Protein AF-A0A3B0UMM5-F1 (afdb_monomer_lite)

Organism: NCBI:txid652676

Sequence (161 aa):
EPNPIGRSVIKKKVKEFSDIYTNPANYNSIATQYPNLNICLAHFGGDSEWDKYLEHSWHPNEPEENKSWLSVILDLIQKHDNIYTDISSTLFQKDSYMDLLLVLLENKKIRERVLFGSDYYMMERIKSQEREMAIKIRSRLGSALFKQIAETNPKKYLGIS

Secondary structure (DSSP, 8-state):
---TT--------HHHHHHHHH-GGGHHHHHHH-TTS-EE--SS--HHHHHHHHHS---TTS-GGGS-HHHHHHHHHHH-TTEEEE-TTGGGS-HHHHHHHHHHTTSHHHHTTEE----HHHHHHHT--HHHHHHHHHHHHHHHHHHIIIIIHHHHHTT--

pLDDT: mean 85.32, std 14.89, range [40.56, 98.38]

Structure (mmCIF, N/CA/C/O backbone):
data_AF-A0A3B0UMM5-F1
#
_entry.id   AF-A0A3B0UMM5-F1
#
loop_
_atom_site.group_PDB
_atom_site.id
_atom_site.type_symbol
_atom_site.label_atom_id
_atom_site.label_alt_id
_atom_site.label_comp_id
_atom_site.label_asym_id
_atom_site.label_entity_id
_atom_site.label_seq_id
_atom_site.pdbx_PDB_ins_code
_atom_site.Cartn_x
_atom_site.Cartn_y
_atom_site.Cartn_z
_atom_site.occupancy
_atom_site.B_iso_or_equiv
_atom_site.auth_seq_id
_atom_site.auth_comp_id
_atom_site.auth_asym_id
_atom_site.auth_atom_id
_atom_site.pdbx_PDB_model_num
ATOM 1 N N . GLU A 1 1 ? 0.883 37.102 10.107 1.00 41.03 1 GLU A N 1
ATOM 2 C CA . GLU A 1 1 ? 0.243 36.178 11.067 1.00 41.03 1 GLU A CA 1
ATOM 3 C C . GLU A 1 1 ? 1.310 35.285 11.692 1.00 41.03 1 GLU A C 1
ATOM 5 O O . GLU A 1 1 ? 2.260 34.949 10.985 1.00 41.03 1 GLU A O 1
ATOM 10 N N . PRO A 1 2 ? 1.238 34.960 12.993 1.00 40.56 2 PRO A N 1
ATOM 11 C CA . PRO A 1 2 ? 2.200 34.062 13.623 1.00 40.56 2 PRO A CA 1
ATOM 12 C C . PRO A 1 2 ? 1.997 32.615 13.145 1.00 40.56 2 PRO A C 1
ATOM 14 O O . PRO A 1 2 ? 0.875 32.129 13.046 1.00 40.56 2 PRO A O 1
ATOM 17 N N . ASN A 1 3 ? 3.107 31.938 12.841 1.00 44.19 3 ASN A N 1
ATOM 18 C CA . ASN A 1 3 ? 3.155 30.537 12.422 1.00 44.19 3 ASN A CA 1
ATOM 19 C C . ASN A 1 3 ? 2.612 29.629 13.551 1.00 44.19 3 ASN A C 1
ATOM 21 O O . ASN A 1 3 ? 3.164 29.688 14.654 1.00 44.19 3 ASN A O 1
ATOM 25 N N . PRO A 1 4 ? 1.602 28.770 13.302 1.00 49.91 4 PRO A N 1
ATOM 26 C CA . PRO A 1 4 ? 0.959 27.941 14.330 1.00 49.91 4 PRO A CA 1
ATOM 27 C C . PRO A 1 4 ? 1.888 26.934 15.033 1.00 49.91 4 PRO A C 1
ATOM 29 O O . PRO A 1 4 ? 1.468 26.282 15.982 1.00 49.91 4 PRO A O 1
ATOM 32 N N . ILE A 1 5 ? 3.149 26.806 14.601 1.00 57.03 5 ILE A N 1
ATOM 33 C CA . ILE A 1 5 ? 4.098 25.796 15.102 1.00 57.03 5 ILE A CA 1
ATOM 34 C C . ILE A 1 5 ? 5.296 26.428 15.847 1.00 57.03 5 ILE A C 1
ATOM 36 O O . ILE A 1 5 ? 6.193 25.725 16.302 1.00 57.03 5 ILE A O 1
ATOM 40 N N . GLY A 1 6 ? 5.348 27.758 16.009 1.00 45.06 6 GLY A N 1
ATOM 41 C CA . GLY A 1 6 ? 6.344 28.407 16.881 1.00 45.06 6 GLY A CA 1
ATOM 42 C C . GLY A 1 6 ? 7.820 28.160 16.519 1.00 45.06 6 GLY A C 1
ATOM 43 O O . GLY A 1 6 ? 8.702 28.393 17.342 1.00 45.06 6 GLY A O 1
ATOM 44 N N . ARG A 1 7 ? 8.122 27.694 15.300 1.00 45.78 7 ARG A N 1
ATOM 45 C CA . ARG A 1 7 ? 9.495 27.506 14.810 1.00 45.78 7 ARG A CA 1
ATOM 46 C C . ARG A 1 7 ? 9.832 28.537 13.736 1.00 45.78 7 ARG A C 1
ATOM 48 O O . ARG A 1 7 ? 9.057 28.764 12.807 1.00 45.78 7 ARG A O 1
ATOM 55 N N . SER A 1 8 ? 11.011 29.143 13.887 1.00 46.16 8 SER A N 1
ATOM 56 C CA . SER A 1 8 ? 11.645 30.017 12.896 1.00 46.16 8 SER A CA 1
ATOM 57 C C . SER A 1 8 ? 11.667 29.322 11.534 1.00 46.16 8 SER A C 1
ATOM 59 O O . SER A 1 8 ? 12.184 28.208 11.409 1.00 46.16 8 SER A O 1
ATOM 61 N N . VAL A 1 9 ? 11.084 29.968 10.520 1.00 46.97 9 VAL A N 1
ATOM 62 C CA . VAL A 1 9 ? 11.113 29.504 9.128 1.00 46.97 9 VAL A CA 1
ATOM 63 C C . VAL A 1 9 ? 12.508 29.787 8.576 1.00 46.97 9 VAL A C 1
ATOM 65 O O . VAL A 1 9 ? 12.745 30.734 7.832 1.00 46.97 9 VAL A O 1
ATOM 68 N N . ILE A 1 10 ? 13.467 28.960 8.978 1.00 51.66 10 ILE A N 1
ATOM 69 C CA . ILE A 1 10 ? 14.709 28.799 8.233 1.00 51.66 10 ILE A CA 1
ATOM 70 C C . ILE A 1 10 ? 14.282 28.218 6.883 1.00 51.66 10 ILE A C 1
ATOM 72 O O . ILE A 1 10 ? 13.542 27.233 6.862 1.00 51.66 10 ILE A O 1
ATOM 76 N N . LYS A 1 11 ? 14.702 28.827 5.766 1.00 45.88 11 LYS A N 1
ATOM 77 C CA . LYS A 1 11 ? 14.523 28.280 4.410 1.00 45.88 11 LYS A CA 1
ATOM 78 C C . LYS A 1 11 ? 15.250 26.930 4.303 1.00 45.88 11 LYS A C 1
ATOM 80 O O . LYS A 1 11 ? 16.322 26.841 3.712 1.00 45.88 11 LYS A O 1
ATOM 85 N N . LYS A 1 12 ? 14.688 25.873 4.888 1.00 50.16 12 LYS A N 1
ATOM 86 C CA . LYS A 1 12 ? 15.003 24.500 4.507 1.00 50.16 12 LYS A CA 1
ATOM 87 C C . LYS A 1 12 ? 14.653 24.355 3.031 1.00 50.16 12 LYS A C 1
ATOM 89 O O . LYS A 1 12 ? 13.702 24.985 2.554 1.00 50.16 12 LYS A O 1
ATOM 94 N N . LYS A 1 13 ? 15.437 23.568 2.289 1.00 60.62 13 LYS A N 1
ATOM 95 C CA . LYS A 1 13 ? 15.105 23.238 0.897 1.00 60.62 13 LYS A CA 1
ATOM 96 C C . LYS A 1 13 ? 13.660 22.738 0.881 1.00 60.62 13 LYS A C 1
ATOM 98 O O . LYS A 1 13 ? 13.306 21.904 1.705 1.00 60.62 13 LYS A O 1
ATOM 103 N N . VAL A 1 14 ? 12.838 23.262 -0.028 1.00 66.81 14 VAL A N 1
ATOM 104 C CA . VAL A 1 14 ? 11.376 23.040 -0.094 1.00 66.81 14 VAL A CA 1
ATOM 105 C C . VAL A 1 14 ? 10.980 21.568 0.112 1.00 66.81 14 VAL A C 1
ATOM 107 O O . VAL A 1 14 ? 9.983 21.293 0.773 1.00 66.81 14 VAL A O 1
ATOM 110 N N . LYS A 1 15 ? 11.810 20.632 -0.367 1.00 63.66 15 LYS A N 1
ATOM 111 C CA . LYS A 1 15 ? 11.659 19.185 -0.177 1.00 63.66 15 LYS A CA 1
ATOM 112 C C . LYS A 1 15 ? 11.661 18.746 1.297 1.00 63.66 15 LYS A C 1
ATOM 114 O O . LYS A 1 15 ? 10.695 18.146 1.737 1.00 63.66 15 LYS A O 1
ATOM 119 N N . GLU A 1 16 ? 12.671 19.124 2.082 1.00 66.62 16 GLU A N 1
ATOM 120 C CA . GLU A 1 16 ? 12.763 18.755 3.508 1.00 66.62 16 GLU A CA 1
ATOM 121 C C . GLU A 1 16 ? 11.599 19.314 4.330 1.00 66.62 16 GLU A C 1
ATOM 123 O O . GLU A 1 16 ? 11.200 18.735 5.335 1.00 66.62 16 GLU A O 1
ATOM 128 N N . PHE A 1 17 ? 11.072 20.474 3.929 1.00 71.06 17 PHE A N 1
ATOM 129 C CA . PHE A 1 17 ? 9.894 21.044 4.568 1.00 71.06 17 PHE A CA 1
ATOM 130 C C . PHE A 1 17 ? 8.626 20.274 4.185 1.00 71.06 17 PHE A C 1
ATOM 132 O O . PHE A 1 17 ? 7.814 20.006 5.062 1.00 71.06 17 PHE A O 1
ATOM 139 N N . SER A 1 18 ? 8.476 19.885 2.914 1.00 75.06 18 SER A N 1
ATOM 140 C CA . SER A 1 18 ? 7.355 19.062 2.446 1.00 75.06 18 SER A CA 1
ATOM 141 C C . SER A 1 18 ? 7.315 17.708 3.152 1.00 75.06 18 SER A C 1
ATOM 143 O O . SER A 1 18 ? 6.268 17.336 3.678 1.00 75.06 18 SER A O 1
ATOM 145 N N . ASP A 1 19 ? 8.461 17.026 3.242 1.00 80.75 19 ASP A N 1
ATOM 146 C CA . ASP A 1 19 ? 8.571 15.686 3.828 1.00 80.75 19 ASP A CA 1
ATOM 147 C C . ASP A 1 19 ? 8.099 15.657 5.287 1.00 80.75 19 ASP A C 1
ATOM 149 O O . ASP A 1 19 ? 7.497 14.682 5.724 1.00 80.75 19 ASP A O 1
ATOM 153 N N . ILE A 1 20 ? 8.290 16.745 6.043 1.00 79.62 20 ILE A N 1
ATOM 154 C CA . ILE A 1 20 ? 7.804 16.846 7.427 1.00 79.62 20 ILE A CA 1
ATOM 155 C C . ILE A 1 20 ? 6.279 16.738 7.503 1.00 79.62 20 ILE A C 1
ATOM 157 O O . ILE A 1 20 ? 5.783 16.143 8.453 1.00 79.62 20 ILE A O 1
ATOM 161 N N . TYR A 1 21 ? 5.534 17.294 6.545 1.00 80.94 21 TYR A N 1
ATOM 162 C CA . TYR A 1 21 ? 4.066 17.256 6.559 1.00 80.94 21 TYR A CA 1
ATOM 163 C C . TYR A 1 21 ? 3.500 16.034 5.838 1.00 80.94 21 TYR A C 1
ATOM 165 O O . TYR A 1 21 ? 2.396 15.601 6.160 1.00 80.94 21 TYR A O 1
ATOM 173 N N . THR A 1 22 ? 4.245 15.467 4.888 1.00 86.88 22 THR A N 1
ATOM 174 C CA . THR A 1 22 ? 3.807 14.307 4.103 1.00 86.88 22 THR A CA 1
ATOM 175 C C . THR A 1 22 ? 4.302 12.969 4.650 1.00 86.88 22 THR A C 1
ATOM 177 O O . THR A 1 22 ? 3.867 11.936 4.153 1.00 86.88 22 THR A O 1
ATOM 180 N N . ASN A 1 23 ? 5.156 12.954 5.683 1.00 91.06 23 ASN A N 1
ATOM 181 C CA . ASN A 1 23 ? 5.637 11.711 6.285 1.00 91.06 23 ASN A CA 1
ATOM 182 C C . ASN A 1 23 ? 4.458 10.848 6.793 1.00 91.06 23 ASN A C 1
ATOM 184 O O . ASN A 1 23 ? 3.683 11.317 7.638 1.00 91.06 23 ASN A O 1
ATOM 188 N N . PRO A 1 24 ? 4.332 9.583 6.343 1.00 94.19 24 PRO A N 1
ATOM 189 C CA . PRO A 1 24 ? 3.226 8.709 6.730 1.00 94.19 24 PRO A CA 1
ATOM 190 C C . PRO A 1 24 ? 3.139 8.476 8.245 1.00 94.19 24 PRO A C 1
ATOM 192 O O . PRO A 1 24 ? 2.035 8.346 8.772 1.00 94.19 24 PRO A O 1
ATOM 195 N N . ALA A 1 25 ? 4.259 8.508 8.978 1.00 93.25 25 ALA A N 1
ATOM 196 C CA . ALA A 1 25 ? 4.279 8.308 10.430 1.00 93.25 25 ALA A CA 1
ATOM 197 C C . ALA A 1 25 ? 3.389 9.313 11.187 1.00 93.25 25 ALA A C 1
ATOM 199 O O . ALA A 1 25 ? 2.814 8.979 12.229 1.00 93.25 25 ALA A O 1
ATOM 200 N N . ASN A 1 26 ? 3.206 10.519 10.638 1.00 93.31 26 ASN A N 1
ATOM 201 C CA . ASN A 1 26 ? 2.355 11.553 11.227 1.00 93.31 26 ASN A CA 1
ATOM 202 C C . ASN A 1 26 ? 0.872 11.154 11.287 1.00 93.31 26 ASN A C 1
ATOM 204 O O . ASN A 1 26 ? 0.121 11.700 12.092 1.00 93.31 26 ASN A O 1
ATOM 208 N N . TYR A 1 27 ? 0.440 10.191 10.468 1.00 95.25 27 TYR A N 1
ATOM 209 C CA . TYR A 1 27 ? -0.953 9.748 10.416 1.00 95.25 27 TYR A CA 1
ATOM 210 C C . TYR A 1 27 ? -1.301 8.720 11.495 1.00 95.25 27 TYR A C 1
ATOM 212 O O . TYR A 1 27 ? -2.479 8.427 11.684 1.00 95.25 27 TYR A O 1
ATOM 220 N N . ASN A 1 28 ? -0.326 8.210 12.261 1.00 95.75 28 ASN A N 1
ATOM 221 C CA . ASN A 1 28 ? -0.594 7.255 13.338 1.00 95.75 28 ASN A CA 1
ATOM 222 C C . ASN A 1 28 ? -1.575 7.810 14.390 1.00 95.75 28 ASN A C 1
ATOM 224 O O . ASN A 1 28 ? -2.488 7.103 14.821 1.00 95.75 28 ASN A O 1
ATOM 228 N N . SER A 1 29 ? -1.394 9.063 14.819 1.00 96.12 29 SER A N 1
ATOM 229 C CA . SER A 1 29 ? -2.278 9.699 15.807 1.00 96.12 29 SER A CA 1
ATOM 230 C C . SER A 1 29 ? -3.676 9.937 15.237 1.00 96.12 29 SER A C 1
ATOM 232 O O . SER A 1 29 ? -4.663 9.654 15.911 1.00 96.12 29 SER A O 1
ATOM 234 N N . ILE A 1 30 ? -3.760 10.373 13.977 1.00 96.06 30 ILE A N 1
ATOM 235 C CA . ILE A 1 30 ? -5.021 10.625 13.270 1.00 96.06 30 ILE A CA 1
ATOM 236 C C . ILE A 1 30 ? -5.806 9.320 13.102 1.00 96.06 30 ILE A C 1
ATOM 238 O O . ILE A 1 30 ? -6.982 9.272 13.447 1.00 96.06 30 ILE A O 1
ATOM 242 N N . ALA A 1 31 ? -5.155 8.249 12.645 1.00 97.44 31 ALA A N 1
ATOM 243 C CA . ALA A 1 31 ? -5.782 6.939 12.479 1.00 97.44 31 ALA A CA 1
ATOM 244 C C . ALA A 1 31 ? -6.326 6.391 13.805 1.00 97.44 31 ALA A C 1
ATOM 246 O O . ALA A 1 31 ? -7.442 5.878 13.846 1.00 97.44 31 ALA A O 1
ATOM 247 N N . THR A 1 32 ? -5.573 6.583 14.895 1.00 97.75 32 THR A N 1
ATOM 248 C CA . THR A 1 32 ? -5.995 6.202 16.253 1.00 97.75 32 THR A CA 1
ATOM 249 C C . THR A 1 32 ? -7.202 7.017 16.721 1.00 97.75 32 THR A C 1
ATOM 251 O O . THR A 1 32 ? -8.119 6.476 17.332 1.00 97.75 32 THR A O 1
ATOM 254 N N . GLN A 1 33 ? -7.201 8.327 16.460 1.00 98.38 33 GLN A N 1
ATOM 255 C CA . GLN A 1 33 ? -8.250 9.240 16.913 1.00 98.38 33 GLN A CA 1
ATOM 256 C C . GLN A 1 33 ? -9.552 9.081 16.116 1.00 98.38 33 GLN A C 1
ATOM 258 O O . GLN A 1 33 ? -10.636 9.236 16.677 1.00 98.38 33 GLN A O 1
ATOM 263 N N . TYR A 1 34 ? -9.453 8.760 14.826 1.00 97.88 34 TYR A N 1
ATOM 264 C CA . TYR A 1 34 ? -10.588 8.652 13.911 1.00 97.88 34 TYR A CA 1
ATOM 265 C C . TYR A 1 34 ? -10.649 7.260 13.263 1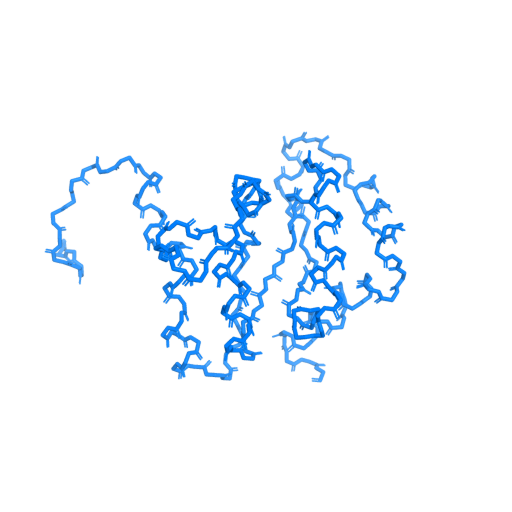.00 97.88 34 TYR A C 1
ATOM 267 O O . TYR A 1 34 ? -10.519 7.148 12.044 1.00 97.88 34 TYR A O 1
ATOM 275 N N . PRO A 1 35 ? -10.895 6.186 14.038 1.00 97.38 35 PRO A N 1
ATOM 276 C CA . PRO A 1 35 ? -10.831 4.809 13.534 1.00 97.38 35 PRO A CA 1
ATOM 277 C C . PRO A 1 35 ? -11.891 4.488 12.468 1.00 97.38 35 PRO A C 1
ATOM 279 O O . PRO A 1 35 ? -11.742 3.525 11.725 1.00 97.38 35 PRO A O 1
ATOM 282 N N . ASN A 1 36 ? -12.949 5.297 12.367 1.00 96.25 36 ASN A N 1
ATOM 283 C CA . ASN A 1 36 ? -14.010 5.138 11.366 1.00 96.25 36 ASN A CA 1
ATOM 284 C C . ASN A 1 36 ? -13.765 5.959 10.085 1.00 96.25 36 ASN A C 1
ATOM 286 O O . ASN A 1 36 ? -14.548 5.865 9.143 1.00 96.25 36 ASN A O 1
ATOM 290 N N . LEU A 1 37 ? -12.718 6.790 10.052 1.00 97.00 37 LEU A N 1
ATOM 291 C CA . LEU A 1 37 ? -12.326 7.541 8.863 1.00 97.00 37 LEU A CA 1
ATOM 292 C C . LEU A 1 37 ? -11.296 6.729 8.084 1.00 97.00 37 LEU A C 1
ATOM 294 O O . LEU A 1 37 ? -10.184 6.533 8.568 1.00 97.00 37 LEU A O 1
ATOM 298 N N . ASN A 1 38 ? -11.643 6.306 6.871 1.00 97.94 38 ASN A N 1
ATOM 299 C CA . ASN A 1 38 ? -10.683 5.685 5.965 1.00 97.94 38 ASN A CA 1
ATOM 300 C C . ASN A 1 38 ? -9.704 6.739 5.424 1.00 97.94 38 ASN A C 1
ATOM 302 O O . ASN A 1 38 ? -10.114 7.735 4.828 1.00 97.94 38 ASN A O 1
ATOM 306 N N . ILE A 1 39 ? -8.405 6.502 5.597 1.00 97.50 39 ILE A N 1
ATOM 307 C CA . ILE A 1 39 ? -7.325 7.400 5.175 1.00 97.50 39 ILE A CA 1
ATOM 308 C C . ILE A 1 39 ? -6.498 6.684 4.111 1.00 97.50 39 ILE A C 1
ATOM 310 O O . ILE A 1 39 ? -6.016 5.581 4.350 1.00 97.50 39 ILE A O 1
ATOM 314 N N . CYS A 1 40 ? -6.314 7.311 2.946 1.00 97.00 40 CYS A N 1
ATOM 315 C CA . CYS A 1 40 ? -5.420 6.802 1.908 1.00 97.00 40 CYS A CA 1
ATOM 316 C C . CYS A 1 40 ? -4.094 7.567 1.941 1.00 97.00 40 CYS A C 1
ATOM 318 O O . CYS A 1 40 ? -4.062 8.770 1.680 1.00 97.00 40 CYS A O 1
ATOM 320 N N . LEU A 1 41 ? -3.006 6.866 2.251 1.00 95.44 41 LEU A N 1
ATOM 321 C CA . LEU A 1 41 ? -1.638 7.370 2.175 1.00 95.44 41 LEU A CA 1
ATOM 322 C C . LEU A 1 41 ? -1.111 7.100 0.765 1.00 95.44 41 LEU A C 1
ATOM 324 O O . LEU A 1 41 ? -0.316 6.186 0.546 1.00 95.44 41 LEU A O 1
ATOM 328 N N . ALA A 1 42 ? -1.665 7.837 -0.199 1.00 90.75 42 ALA A N 1
ATOM 329 C CA . ALA A 1 42 ? -1.305 7.733 -1.603 1.00 90.75 42 ALA A CA 1
ATOM 330 C C . ALA A 1 42 ? 0.071 8.381 -1.836 1.00 90.75 42 ALA A C 1
ATOM 332 O O . ALA A 1 42 ? 0.267 9.555 -1.526 1.00 90.75 42 ALA A O 1
ATOM 333 N N . HIS A 1 43 ? 1.060 7.684 -2.370 1.00 89.94 43 HIS A N 1
ATOM 334 C CA . HIS A 1 43 ? 1.128 6.252 -2.686 1.00 89.94 43 HIS A CA 1
ATOM 335 C C . HIS A 1 43 ? 2.079 5.533 -1.718 1.00 89.94 43 HIS A C 1
ATOM 337 O O . HIS A 1 43 ? 2.516 6.134 -0.736 1.00 89.94 43 HIS A O 1
ATOM 343 N N . PHE A 1 44 ? 2.420 4.268 -1.988 1.00 88.06 44 PHE A N 1
ATOM 344 C CA . PHE A 1 44 ? 3.382 3.425 -1.248 1.00 88.06 44 PHE A CA 1
ATOM 345 C C . PHE A 1 44 ? 4.834 3.982 -1.164 1.00 88.06 44 PHE A C 1
ATOM 347 O O . PHE A 1 44 ? 5.808 3.235 -1.204 1.00 88.06 44 PHE A O 1
ATOM 354 N N . GLY A 1 45 ? 5.023 5.298 -1.087 1.00 85.88 45 GLY A N 1
ATOM 355 C CA . GLY A 1 45 ? 6.291 5.973 -1.335 1.00 85.88 45 GLY A CA 1
ATOM 356 C C . GLY A 1 45 ? 6.682 5.944 -2.816 1.00 85.88 45 GLY A C 1
ATOM 357 O O . GLY A 1 45 ? 6.086 5.232 -3.630 1.00 85.88 45 GLY A O 1
ATOM 358 N N . GLY A 1 46 ? 7.665 6.766 -3.179 1.00 87.69 46 GLY A N 1
ATOM 359 C CA . GLY A 1 46 ? 8.263 6.758 -4.518 1.00 87.69 46 GLY A CA 1
ATOM 360 C C . GLY A 1 46 ? 9.248 5.610 -4.715 1.00 87.69 46 GLY A C 1
ATOM 361 O O . GLY A 1 46 ? 9.563 4.880 -3.779 1.00 87.69 46 GLY A O 1
ATOM 362 N N . ASP A 1 47 ? 9.766 5.499 -5.930 1.00 89.81 47 ASP A N 1
ATOM 363 C CA . ASP A 1 47 ? 10.884 4.626 -6.312 1.00 89.81 47 ASP A CA 1
ATOM 364 C C . ASP A 1 47 ? 12.006 4.554 -5.265 1.00 89.81 47 ASP A C 1
ATOM 366 O O . ASP A 1 47 ? 12.385 3.462 -4.845 1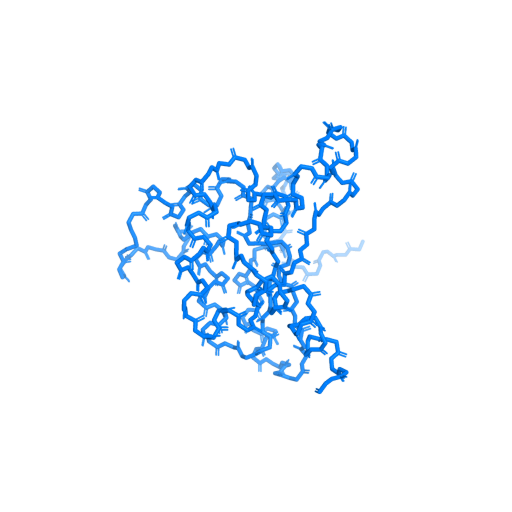.00 89.81 47 ASP A O 1
ATOM 370 N N . SER A 1 48 ? 12.462 5.697 -4.747 1.00 90.81 48 SER A N 1
ATOM 371 C CA . SER A 1 48 ? 13.516 5.738 -3.727 1.00 90.81 48 SER A CA 1
ATOM 372 C C . SER A 1 48 ? 13.144 5.013 -2.430 1.00 90.81 48 SER A C 1
ATOM 374 O O . SER A 1 48 ? 14.012 4.462 -1.761 1.00 90.81 48 SER A O 1
ATOM 376 N N . GLU A 1 49 ? 11.865 5.001 -2.055 1.00 92.06 49 GLU A N 1
ATOM 377 C CA . GLU A 1 49 ? 11.378 4.337 -0.839 1.00 92.06 49 GLU A CA 1
ATOM 378 C C . GLU A 1 49 ? 11.215 2.826 -1.039 1.00 92.06 49 GLU A C 1
ATOM 380 O O . GLU A 1 49 ? 11.426 2.048 -0.103 1.00 92.06 49 GLU A O 1
ATOM 385 N N . TRP A 1 50 ? 10.886 2.403 -2.261 1.00 92.88 50 TRP A N 1
ATOM 386 C CA . TRP A 1 50 ? 10.876 0.994 -2.652 1.00 92.88 50 TRP A CA 1
ATOM 387 C C . TRP A 1 50 ? 12.296 0.432 -2.727 1.00 92.88 50 TRP A C 1
ATOM 389 O O . TRP A 1 50 ? 12.557 -0.637 -2.179 1.00 92.88 50 TRP A O 1
ATOM 399 N N . ASP A 1 51 ? 13.225 1.177 -3.329 1.00 92.94 51 ASP A N 1
ATOM 400 C CA . ASP A 1 51 ? 14.649 0.834 -3.339 1.00 92.94 51 ASP A CA 1
ATOM 401 C C . ASP A 1 51 ? 15.193 0.735 -1.919 1.00 92.94 51 ASP A C 1
ATOM 403 O O . ASP A 1 51 ? 15.762 -0.288 -1.547 1.00 92.94 51 ASP A O 1
ATOM 407 N N . LYS A 1 52 ? 14.918 1.738 -1.078 1.00 91.56 52 LYS A N 1
ATOM 408 C CA . LYS A 1 52 ? 15.329 1.727 0.327 1.00 91.56 52 LYS A CA 1
ATOM 409 C C . LYS A 1 52 ? 14.823 0.482 1.061 1.00 91.56 52 LYS A C 1
ATOM 411 O O . LYS A 1 52 ? 15.588 -0.098 1.825 1.00 91.56 52 LYS A O 1
ATOM 416 N N . TYR A 1 53 ? 13.580 0.058 0.815 1.00 91.00 53 TYR A N 1
ATOM 417 C CA . TYR A 1 53 ? 13.025 -1.168 1.399 1.00 91.00 53 TYR A CA 1
ATOM 418 C C . TYR A 1 53 ? 13.732 -2.443 0.915 1.00 91.00 53 TYR A C 1
ATOM 420 O O . TYR A 1 53 ? 13.955 -3.353 1.705 1.00 91.00 53 TYR A O 1
ATOM 428 N N . LEU A 1 54 ? 14.062 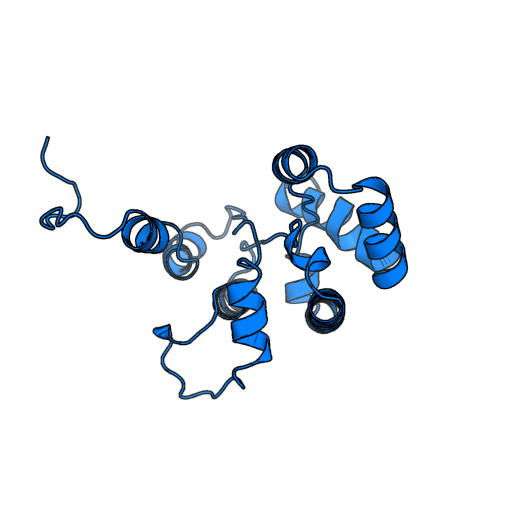-2.526 -0.376 1.00 90.31 54 LEU A N 1
ATOM 429 C CA . LEU A 1 54 ? 14.702 -3.705 -0.968 1.00 90.31 54 LEU A CA 1
ATOM 430 C C . LEU A 1 54 ? 16.193 -3.812 -0.624 1.00 90.31 54 LEU A C 1
ATOM 432 O O . LEU A 1 54 ? 16.711 -4.914 -0.466 1.00 90.31 54 LEU A O 1
ATOM 436 N N . GLU A 1 55 ? 16.886 -2.679 -0.530 1.00 87.69 55 GLU A N 1
ATOM 437 C CA . GLU A 1 55 ? 18.332 -2.615 -0.301 1.00 87.69 55 GLU A CA 1
ATOM 438 C C . GLU A 1 55 ? 18.701 -2.756 1.179 1.00 87.69 55 GLU A C 1
ATOM 440 O O . GLU A 1 55 ? 19.760 -3.296 1.505 1.00 87.69 55 GLU A O 1
ATOM 445 N N . HIS A 1 56 ? 17.833 -2.299 2.085 1.00 79.25 56 HIS A N 1
ATOM 446 C CA . HIS A 1 56 ? 18.090 -2.342 3.520 1.00 79.25 56 HIS A CA 1
ATOM 447 C C . HIS A 1 56 ? 17.302 -3.486 4.146 1.00 79.25 56 HIS A C 1
ATOM 449 O O . HIS A 1 56 ? 16.077 -3.443 4.252 1.00 79.25 56 HIS A O 1
ATOM 455 N N . SER A 1 57 ? 18.021 -4.512 4.604 1.00 64.44 57 SER A N 1
ATOM 456 C CA . SER A 1 57 ? 17.414 -5.571 5.410 1.00 64.44 57 SER A CA 1
ATOM 457 C C . SER A 1 57 ? 16.784 -4.953 6.657 1.00 64.44 57 SER A C 1
ATOM 459 O O . SER A 1 57 ? 17.455 -4.259 7.419 1.00 64.44 57 SER A O 1
ATOM 461 N N . TRP A 1 58 ? 15.489 -5.189 6.868 1.00 60.94 58 TRP A N 1
ATOM 462 C CA . TRP A 1 58 ? 14.828 -4.754 8.093 1.00 60.94 58 TRP A CA 1
ATOM 463 C C . TRP A 1 58 ? 15.479 -5.450 9.291 1.00 60.94 58 TRP A C 1
ATOM 465 O O . TRP A 1 58 ? 15.482 -6.681 9.376 1.00 60.94 58 TRP A O 1
ATOM 475 N N . HIS A 1 59 ? 16.008 -4.667 10.229 1.00 64.25 59 HIS A N 1
ATOM 476 C CA . HIS A 1 59 ? 16.433 -5.168 11.529 1.00 64.25 59 HIS A CA 1
ATOM 477 C C . HIS A 1 59 ? 15.514 -4.593 12.615 1.00 64.25 59 HIS A C 1
ATOM 479 O O . HIS A 1 59 ? 15.240 -3.393 12.594 1.00 64.25 59 HIS A O 1
ATOM 485 N N . PRO A 1 60 ? 15.079 -5.394 13.608 1.00 62.91 60 PRO A N 1
ATOM 486 C CA . PRO A 1 60 ? 14.181 -4.935 14.676 1.00 62.91 60 PRO A CA 1
ATOM 487 C C . PRO A 1 60 ? 14.694 -3.725 15.473 1.00 62.91 60 PRO A C 1
ATOM 489 O O . PRO A 1 60 ? 13.909 -3.047 16.127 1.00 62.91 60 PRO A O 1
ATOM 492 N N . ASN A 1 61 ? 16.008 -3.484 15.435 1.00 69.00 61 ASN A N 1
ATOM 493 C CA . ASN A 1 61 ? 16.693 -2.426 16.174 1.00 69.00 61 ASN A CA 1
ATOM 494 C C . ASN A 1 61 ? 17.115 -1.242 15.286 1.00 69.00 61 ASN A C 1
ATOM 496 O O . ASN A 1 61 ? 17.827 -0.363 15.768 1.00 69.00 61 ASN A O 1
ATOM 500 N N . GLU A 1 62 ? 16.737 -1.222 14.003 1.00 71.25 62 GLU A N 1
ATOM 501 C CA . GLU A 1 62 ? 16.992 -0.055 13.155 1.00 71.25 62 GLU A CA 1
ATOM 502 C C . GLU A 1 62 ? 16.188 1.151 13.662 1.00 71.25 62 GLU A C 1
ATOM 504 O O . GLU A 1 62 ? 14.999 1.007 13.973 1.00 71.25 62 GLU A O 1
ATOM 509 N N . PRO A 1 63 ? 16.803 2.344 13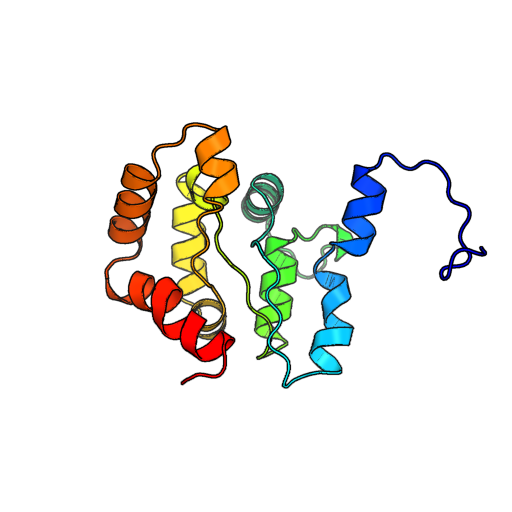.743 1.00 75.81 63 PRO A N 1
ATOM 510 C CA . PRO A 1 63 ? 16.089 3.573 14.045 1.00 75.81 63 PRO A CA 1
ATOM 511 C C . PRO A 1 63 ? 14.879 3.773 13.121 1.00 75.81 63 PRO A C 1
ATOM 513 O O . PRO A 1 63 ? 14.968 3.581 11.911 1.00 75.81 63 PRO A O 1
ATOM 516 N N . GLU A 1 64 ? 13.747 4.219 13.672 1.00 72.31 64 GLU A N 1
ATOM 517 C CA . GLU A 1 64 ? 12.508 4.452 12.906 1.00 72.31 64 GLU A CA 1
ATOM 518 C C . GLU A 1 64 ? 12.721 5.436 11.737 1.00 72.31 64 GLU A C 1
ATOM 520 O O . GLU A 1 64 ? 12.133 5.293 10.669 1.00 72.31 64 GLU A O 1
ATOM 525 N N . GLU A 1 65 ? 13.622 6.403 11.914 1.00 76.12 65 GLU A N 1
ATOM 526 C CA . GLU A 1 65 ? 14.075 7.362 10.894 1.00 76.12 65 GLU A CA 1
ATOM 527 C C . GLU A 1 65 ? 14.739 6.710 9.667 1.00 76.12 65 GLU A C 1
ATOM 529 O O . GLU A 1 65 ? 14.710 7.272 8.567 1.00 76.12 65 GLU A O 1
ATOM 534 N N . ASN A 1 66 ? 15.275 5.498 9.822 1.00 80.69 66 ASN A N 1
ATOM 535 C CA . ASN A 1 66 ? 15.864 4.725 8.737 1.00 80.69 66 ASN A CA 1
ATOM 536 C C . ASN A 1 66 ? 14.836 3.881 7.987 1.00 80.69 66 ASN A C 1
ATOM 538 O O . ASN A 1 66 ? 15.160 3.363 6.921 1.00 80.69 66 ASN A O 1
ATOM 542 N N . LYS A 1 67 ? 13.588 3.770 8.452 1.00 87.88 67 LYS A N 1
ATOM 543 C CA . LYS A 1 67 ? 12.562 3.059 7.683 1.00 87.88 67 LYS A CA 1
ATOM 544 C C . LYS A 1 67 ? 12.245 3.797 6.387 1.00 87.88 67 LYS A C 1
ATOM 546 O O . LYS A 1 67 ? 12.301 5.027 6.309 1.00 87.88 67 LYS A O 1
ATOM 551 N N . SER A 1 68 ? 11.942 3.042 5.338 1.00 92.19 68 SER A N 1
ATOM 552 C CA . SER A 1 68 ? 11.314 3.618 4.152 1.00 92.19 68 SER A CA 1
ATOM 553 C C . SER A 1 68 ? 9.853 3.953 4.430 1.00 92.19 68 SER A C 1
ATOM 555 O O . SER A 1 68 ? 9.221 3.340 5.293 1.00 92.19 68 SER A O 1
ATOM 557 N N . TRP A 1 69 ? 9.280 4.886 3.677 1.00 93.19 69 TRP A N 1
ATOM 558 C CA . TRP A 1 69 ? 7.850 5.185 3.751 1.00 93.19 69 TRP A CA 1
ATOM 559 C C . TRP A 1 69 ? 7.006 3.955 3.439 1.00 93.19 69 TRP A C 1
ATOM 561 O O . TRP A 1 69 ? 5.974 3.770 4.074 1.00 93.19 69 TRP A O 1
ATOM 571 N N . LEU A 1 70 ? 7.471 3.079 2.541 1.00 93.94 70 LEU A N 1
ATOM 572 C CA . LEU A 1 70 ? 6.837 1.786 2.293 1.00 93.94 70 LEU A CA 1
ATOM 573 C C . LEU A 1 70 ? 6.723 0.984 3.597 1.00 93.94 70 LEU A C 1
ATOM 575 O O . LEU A 1 70 ? 5.627 0.567 3.960 1.00 93.94 70 LEU A O 1
ATOM 579 N N . SER A 1 71 ? 7.826 0.833 4.337 1.00 93.62 71 SER A N 1
ATOM 580 C CA . SER A 1 71 ? 7.847 0.125 5.625 1.00 93.62 71 SER A CA 1
ATOM 581 C C . SER A 1 71 ? 6.913 0.772 6.654 1.00 93.62 71 SER A C 1
ATOM 583 O O . SER A 1 71 ? 6.086 0.093 7.259 1.00 93.62 71 SER A O 1
ATOM 585 N N . VAL A 1 72 ? 6.956 2.104 6.780 1.00 94.19 72 VAL A N 1
ATOM 586 C CA . VAL A 1 72 ? 6.083 2.849 7.703 1.00 94.19 72 VAL A CA 1
ATOM 587 C C . VAL A 1 72 ? 4.602 2.663 7.352 1.00 94.19 72 VAL A C 1
ATOM 589 O O . VAL A 1 72 ? 3.778 2.454 8.240 1.00 94.19 72 VAL A O 1
ATOM 592 N N . ILE A 1 73 ? 4.237 2.710 6.068 1.00 96.25 73 ILE A N 1
ATOM 593 C CA . ILE A 1 73 ? 2.855 2.499 5.616 1.00 96.25 73 ILE A CA 1
ATOM 594 C C . ILE A 1 73 ? 2.405 1.062 5.905 1.00 96.25 73 ILE A C 1
ATOM 596 O O . ILE A 1 73 ? 1.281 0.869 6.369 1.00 96.25 73 ILE A O 1
ATOM 600 N N . LEU A 1 74 ? 3.263 0.059 5.690 1.00 95.88 74 LEU A N 1
ATOM 601 C CA . LEU A 1 74 ? 2.951 -1.328 6.046 1.00 95.88 74 LEU A CA 1
ATOM 602 C C . LEU A 1 74 ? 2.701 -1.478 7.550 1.00 95.88 74 LEU A C 1
ATOM 604 O O . LEU A 1 74 ? 1.697 -2.080 7.929 1.00 95.88 74 LEU A O 1
ATOM 608 N N . ASP A 1 75 ? 3.544 -0.889 8.399 1.00 95.19 75 ASP A N 1
ATOM 609 C CA . ASP A 1 75 ? 3.361 -0.904 9.855 1.00 95.19 75 ASP A CA 1
ATOM 610 C C . ASP A 1 75 ? 2.039 -0.235 10.266 1.00 95.19 75 ASP A C 1
ATOM 612 O O . ASP A 1 75 ? 1.300 -0.758 11.107 1.00 95.19 75 ASP A O 1
ATOM 616 N N . LEU A 1 76 ? 1.690 0.891 9.636 1.00 97.19 76 LEU A N 1
ATOM 617 C CA . LEU A 1 76 ? 0.418 1.575 9.869 1.00 97.19 76 LEU A CA 1
ATOM 618 C C . LEU A 1 76 ? -0.783 0.731 9.441 1.00 97.19 76 LEU A C 1
ATOM 620 O O . LEU A 1 76 ? -1.750 0.661 10.194 1.00 97.19 76 LEU A O 1
ATOM 624 N N . ILE A 1 77 ? -0.717 0.058 8.290 1.00 98.00 77 ILE A N 1
ATOM 625 C CA . ILE A 1 77 ? -1.752 -0.886 7.843 1.00 98.00 77 ILE A CA 1
ATOM 626 C C . ILE A 1 77 ? -1.872 -2.053 8.824 1.00 98.00 77 ILE A C 1
ATOM 628 O O . ILE A 1 77 ? -2.977 -2.486 9.140 1.00 98.00 77 ILE A O 1
ATOM 632 N N . GLN A 1 78 ? -0.758 -2.580 9.339 1.00 96.88 78 GLN A N 1
ATOM 633 C CA . GLN A 1 78 ? -0.815 -3.660 10.324 1.00 96.88 78 GLN A CA 1
ATOM 634 C C . GLN A 1 78 ? -1.460 -3.199 11.631 1.00 96.88 78 GLN A C 1
ATOM 636 O O . GLN A 1 78 ? -2.249 -3.936 12.227 1.00 96.88 78 GLN A O 1
ATOM 641 N N . LYS A 1 79 ? -1.189 -1.964 12.047 1.00 97.75 79 LYS A N 1
ATOM 642 C CA . LYS A 1 79 ? -1.700 -1.393 13.292 1.00 97.75 79 LYS A CA 1
ATOM 643 C C . LYS A 1 79 ? -3.156 -0.930 13.213 1.00 97.75 79 LYS A C 1
ATOM 645 O O . LYS A 1 79 ? -3.879 -1.079 14.193 1.00 97.75 79 LYS A O 1
ATOM 650 N N . HIS A 1 80 ? -3.585 -0.397 12.072 1.00 98.06 80 HIS A N 1
ATOM 651 C CA . HIS A 1 80 ? -4.855 0.314 11.919 1.00 98.06 80 HIS A CA 1
ATOM 652 C C . HIS A 1 80 ? -5.688 -0.257 10.773 1.00 98.06 80 HIS A C 1
ATOM 654 O O . HIS A 1 80 ? -5.197 -0.454 9.665 1.00 98.06 80 HIS A O 1
ATOM 660 N N . ASP A 1 81 ? -6.980 -0.476 11.010 1.00 97.19 81 ASP A N 1
ATOM 661 C CA . ASP A 1 81 ? -7.868 -1.064 9.998 1.00 97.19 81 ASP A CA 1
ATOM 662 C C . ASP A 1 81 ? -8.393 -0.047 8.976 1.00 97.19 81 ASP A C 1
ATOM 664 O O . ASP A 1 81 ? -8.958 -0.455 7.961 1.00 97.19 81 ASP A O 1
ATOM 668 N N . ASN A 1 82 ? -8.196 1.247 9.220 1.00 97.94 82 ASN A N 1
ATOM 669 C CA . ASN A 1 82 ? -8.680 2.362 8.407 1.00 97.94 82 ASN A CA 1
ATOM 670 C C . ASN A 1 82 ? -7.589 3.029 7.553 1.00 97.94 82 ASN A C 1
ATOM 672 O O . ASN A 1 82 ? -7.856 4.045 6.911 1.00 97.94 82 ASN A O 1
ATOM 676 N N . ILE A 1 83 ? -6.374 2.475 7.517 1.00 98.38 83 ILE A N 1
ATOM 677 C CA . ILE A 1 83 ? -5.298 2.951 6.640 1.00 98.38 83 ILE A CA 1
ATOM 678 C C . ILE A 1 83 ? -5.300 2.165 5.331 1.00 98.38 83 ILE A C 1
ATOM 680 O O . ILE A 1 83 ? -5.301 0.936 5.326 1.00 98.38 83 ILE A O 1
ATOM 684 N N . TYR A 1 84 ? -5.267 2.903 4.229 1.00 98.25 84 TYR A N 1
ATOM 685 C CA . TYR A 1 84 ? -5.151 2.424 2.860 1.00 98.25 84 TYR A CA 1
ATOM 686 C C . TYR A 1 84 ? -3.956 3.093 2.181 1.00 98.25 84 TYR A C 1
ATOM 688 O O . TYR A 1 84 ? -3.449 4.117 2.638 1.00 98.25 84 TYR A O 1
ATOM 696 N N . THR A 1 85 ? -3.520 2.530 1.065 1.00 97.31 85 THR A N 1
ATOM 697 C CA . THR A 1 85 ? -2.524 3.133 0.172 1.00 97.31 85 THR A CA 1
ATOM 698 C C . THR A 1 85 ? -2.781 2.663 -1.255 1.00 97.31 85 THR A C 1
ATOM 700 O O . THR A 1 85 ? -3.588 1.755 -1.466 1.00 97.31 85 THR A O 1
ATOM 703 N N . ASP A 1 86 ? -2.103 3.249 -2.233 1.00 95.44 86 ASP A N 1
ATOM 704 C CA . ASP A 1 86 ? -2.155 2.806 -3.621 1.00 95.44 86 ASP A CA 1
ATOM 705 C C . ASP A 1 86 ? -0.756 2.538 -4.192 1.00 95.44 86 ASP A C 1
ATOM 707 O O . ASP A 1 86 ? 0.272 2.916 -3.623 1.00 95.44 86 ASP A O 1
ATOM 711 N N . ILE A 1 87 ? -0.740 1.798 -5.298 1.00 90.19 87 ILE A N 1
ATOM 712 C CA . ILE A 1 87 ? 0.482 1.328 -5.961 1.00 90.19 87 ILE A CA 1
ATOM 713 C C . ILE A 1 87 ? 1.091 2.325 -6.954 1.00 90.19 87 ILE A C 1
ATOM 715 O O . ILE A 1 87 ? 2.250 2.149 -7.333 1.00 90.19 87 ILE A O 1
ATOM 719 N N . SER A 1 88 ? 0.309 3.330 -7.354 1.00 86.75 88 SER A N 1
ATOM 720 C CA . SER A 1 88 ? 0.673 4.387 -8.296 1.00 86.75 88 SER A CA 1
ATOM 721 C C . SER A 1 88 ? 1.404 3.915 -9.568 1.00 86.75 88 SER A C 1
ATOM 723 O O . SER A 1 88 ? 1.406 2.736 -9.941 1.00 86.75 88 SER A O 1
ATOM 725 N N . SER A 1 89 ? 2.029 4.851 -10.279 1.00 79.25 89 SER A N 1
ATOM 726 C CA . SER A 1 89 ? 2.930 4.533 -11.390 1.00 79.25 89 SER A CA 1
ATOM 727 C C . SER A 1 89 ? 4.284 3.949 -10.955 1.00 79.25 89 SER A C 1
ATOM 729 O O . SER A 1 89 ? 5.018 3.425 -11.801 1.00 79.25 89 SER A O 1
ATOM 731 N N . THR A 1 90 ? 4.621 3.992 -9.657 1.00 81.00 90 THR A N 1
ATOM 732 C CA . THR A 1 90 ? 5.919 3.542 -9.122 1.00 81.00 90 THR A CA 1
ATOM 733 C C . THR A 1 90 ? 6.249 2.110 -9.537 1.00 81.00 90 THR A C 1
ATOM 735 O O . THR A 1 90 ? 7.381 1.845 -9.935 1.00 81.00 90 THR A O 1
ATOM 738 N N . LEU A 1 91 ? 5.266 1.201 -9.553 1.00 82.12 91 LEU A N 1
ATOM 739 C CA . LEU A 1 91 ? 5.467 -0.215 -9.905 1.00 82.12 91 LEU A CA 1
ATOM 740 C C . LEU A 1 91 ? 6.119 -0.476 -11.267 1.00 82.12 91 LEU A C 1
ATOM 742 O O . LEU A 1 91 ? 6.603 -1.578 -11.509 1.00 82.12 91 LEU A O 1
ATOM 746 N N . PHE A 1 92 ? 6.090 0.493 -12.178 1.00 79.25 92 PHE A N 1
ATOM 747 C CA . PHE A 1 92 ? 6.582 0.317 -13.543 1.00 79.25 92 PHE A CA 1
ATOM 748 C C . PHE A 1 92 ? 8.023 0.742 -13.737 1.00 79.25 92 PHE A C 1
ATOM 750 O O . PHE A 1 92 ? 8.570 0.551 -14.822 1.00 79.25 92 PHE A O 1
ATOM 757 N N . GLN A 1 93 ? 8.641 1.299 -12.701 1.00 82.19 93 GLN A N 1
ATOM 758 C CA . GLN A 1 93 ? 10.034 1.694 -12.777 1.00 82.19 93 GLN A CA 1
ATOM 759 C C . GLN A 1 93 ? 10.979 0.484 -12.758 1.00 82.19 93 GLN A C 1
ATOM 761 O O . GLN A 1 93 ? 12.005 0.517 -13.437 1.00 82.19 93 GLN A O 1
ATOM 766 N N . LYS A 1 94 ? 10.638 -0.590 -12.025 1.00 88.38 94 LYS A N 1
ATOM 767 C CA . LYS A 1 94 ? 11.443 -1.821 -11.922 1.00 88.38 94 LYS A CA 1
ATOM 768 C C . LYS A 1 94 ? 10.560 -3.061 -11.767 1.00 88.38 94 LYS A C 1
ATOM 770 O O . LYS A 1 94 ? 9.620 -3.055 -10.978 1.00 88.38 94 LYS A O 1
ATOM 775 N N . ASP A 1 95 ? 10.916 -4.158 -12.440 1.00 88.31 95 ASP A N 1
ATOM 776 C CA . ASP A 1 95 ? 10.207 -5.444 -12.299 1.00 88.31 95 ASP A CA 1
ATOM 777 C C . ASP A 1 95 ? 10.212 -5.966 -10.852 1.00 88.31 95 ASP A C 1
ATOM 779 O O . ASP A 1 95 ? 9.219 -6.540 -10.404 1.00 88.31 95 ASP A O 1
ATOM 783 N N . SER A 1 96 ? 11.279 -5.685 -10.095 1.00 91.94 96 SER A N 1
ATOM 784 C CA . SER A 1 96 ? 11.397 -6.056 -8.680 1.00 91.94 96 SER A CA 1
ATOM 785 C C . SER A 1 96 ? 10.331 -5.414 -7.791 1.00 91.94 96 SER A C 1
ATOM 787 O O . SER A 1 96 ? 9.976 -5.987 -6.763 1.00 91.94 96 SER A O 1
ATOM 789 N N . TYR A 1 97 ? 9.776 -4.258 -8.169 1.00 92.75 97 TYR A N 1
ATOM 790 C CA . TYR A 1 97 ? 8.673 -3.644 -7.427 1.00 92.75 97 TYR A CA 1
ATOM 791 C C . TYR A 1 97 ? 7.375 -4.426 -7.626 1.00 92.75 97 TYR A C 1
ATOM 793 O O . TYR A 1 97 ? 6.611 -4.615 -6.683 1.00 92.75 97 TYR A O 1
ATOM 801 N N . MET A 1 98 ? 7.141 -4.948 -8.833 1.00 91.56 98 MET A N 1
ATOM 802 C CA . MET A 1 98 ? 6.012 -5.845 -9.081 1.00 91.56 98 MET A CA 1
ATOM 803 C C . MET A 1 98 ? 6.154 -7.146 -8.285 1.00 91.56 98 MET A C 1
ATOM 805 O O . MET A 1 98 ? 5.180 -7.611 -7.696 1.00 91.56 98 MET A O 1
ATOM 809 N N . ASP A 1 99 ? 7.361 -7.716 -8.240 1.00 93.19 99 ASP A N 1
ATOM 810 C CA . ASP A 1 99 ? 7.635 -8.927 -7.459 1.00 93.19 99 ASP A CA 1
ATOM 811 C C . ASP A 1 99 ? 7.441 -8.692 -5.960 1.00 93.19 99 ASP A C 1
ATOM 813 O O . ASP A 1 99 ? 6.767 -9.479 -5.294 1.00 93.19 99 ASP A O 1
ATOM 817 N N . LEU A 1 100 ? 7.942 -7.570 -5.434 1.00 93.81 100 LEU A N 1
ATOM 818 C CA . LEU A 1 100 ? 7.715 -7.193 -4.044 1.00 93.81 100 LEU A CA 1
ATOM 819 C C . LEU A 1 100 ? 6.222 -7.006 -3.752 1.00 93.81 100 LEU A C 1
ATOM 821 O O . LEU A 1 100 ? 5.731 -7.521 -2.750 1.00 93.81 100 LEU A O 1
ATOM 825 N N . LEU A 1 101 ? 5.476 -6.321 -4.625 1.00 94.75 101 LEU A N 1
ATOM 826 C CA . LEU A 1 101 ? 4.035 -6.159 -4.445 1.00 94.75 101 LEU A CA 1
ATOM 827 C C . LEU A 1 101 ? 3.325 -7.512 -4.359 1.00 94.75 101 LEU A C 1
ATOM 829 O O . LEU A 1 101 ? 2.473 -7.687 -3.491 1.00 94.75 101 LEU A O 1
ATOM 833 N N . LEU A 1 102 ? 3.659 -8.463 -5.235 1.00 95.06 102 LEU A N 1
ATOM 834 C CA . LEU A 1 102 ? 3.058 -9.797 -5.212 1.00 95.06 102 LEU A CA 1
ATOM 835 C C . LEU A 1 102 ? 3.251 -10.472 -3.849 1.00 95.06 102 LEU A C 1
ATOM 837 O O . LEU A 1 102 ? 2.272 -10.966 -3.292 1.00 95.06 102 LEU A O 1
ATOM 841 N N . VAL A 1 103 ? 4.459 -10.397 -3.280 1.00 95.56 103 VAL A N 1
ATOM 842 C CA . VAL A 1 103 ? 4.764 -10.906 -1.931 1.00 95.56 103 VAL A CA 1
ATOM 843 C C . VAL A 1 103 ? 3.967 -10.158 -0.856 1.00 95.56 103 VAL A C 1
ATOM 845 O O . VAL A 1 103 ? 3.340 -10.774 0.005 1.00 95.56 103 VAL A O 1
ATOM 848 N N . LEU A 1 104 ? 3.919 -8.823 -0.910 1.00 95.62 104 LEU A N 1
ATOM 849 C CA . LEU A 1 104 ? 3.161 -8.016 0.056 1.00 95.62 104 LEU A CA 1
ATOM 850 C C . LEU A 1 104 ? 1.661 -8.352 0.044 1.00 95.62 104 LEU A C 1
ATOM 852 O O . LEU A 1 104 ? 1.022 -8.400 1.099 1.00 95.62 104 LEU A O 1
ATOM 856 N N . LEU A 1 105 ? 1.096 -8.622 -1.136 1.00 96.81 105 LEU A N 1
ATOM 857 C CA . LEU A 1 105 ? -0.308 -8.991 -1.309 1.00 96.81 105 LEU A CA 1
ATOM 858 C C . LEU A 1 105 ? -0.627 -10.422 -0.847 1.00 96.81 105 LEU A C 1
ATOM 860 O O . LEU A 1 105 ? -1.807 -10.770 -0.779 1.00 96.81 105 LEU A O 1
ATOM 864 N N . GLU A 1 106 ? 0.348 -11.255 -0.478 1.00 97.12 106 GLU A N 1
ATOM 865 C CA . GLU A 1 106 ? 0.067 -12.545 0.169 1.00 97.12 106 GLU A CA 1
ATOM 866 C C . GLU A 1 106 ? -0.523 -12.338 1.571 1.00 97.12 106 GLU A C 1
ATOM 868 O O . GLU A 1 106 ? -1.466 -13.032 1.978 1.00 97.12 106 GLU A O 1
ATOM 873 N N . ASN A 1 107 ? -0.064 -11.300 2.278 1.00 97.75 107 ASN A N 1
ATOM 874 C CA . ASN A 1 107 ? -0.628 -10.905 3.559 1.00 97.75 107 ASN A CA 1
ATOM 875 C C . ASN A 1 107 ? -2.047 -10.354 3.367 1.00 97.75 107 ASN A C 1
ATOM 877 O O . ASN A 1 107 ? -2.261 -9.314 2.744 1.00 97.75 107 ASN A O 1
ATOM 881 N N . LYS A 1 108 ? -3.037 -11.038 3.952 1.00 97.94 108 LYS A N 1
ATOM 882 C CA . LYS A 1 108 ? -4.454 -10.679 3.811 1.00 97.94 108 LYS A CA 1
ATOM 883 C C . LYS A 1 108 ? -4.750 -9.236 4.230 1.00 97.94 108 LYS A C 1
ATOM 885 O O . LYS A 1 108 ? -5.505 -8.564 3.533 1.00 97.94 108 LYS A O 1
ATOM 890 N N . LYS A 1 109 ? -4.172 -8.764 5.340 1.00 97.94 109 LYS A N 1
ATOM 891 C CA . LYS A 1 109 ? -4.449 -7.420 5.858 1.00 97.94 109 LYS A CA 1
ATOM 892 C C . LYS A 1 109 ? -3.924 -6.351 4.906 1.00 97.94 109 LYS A C 1
ATOM 894 O O . LYS A 1 109 ? -4.674 -5.452 4.546 1.00 97.94 109 LYS A O 1
ATOM 899 N N . ILE A 1 110 ? -2.689 -6.511 4.426 1.00 98.12 110 ILE A N 1
ATOM 900 C CA . ILE A 1 110 ? -2.109 -5.616 3.415 1.00 98.12 110 ILE A CA 1
ATOM 901 C C . ILE A 1 110 ? -2.952 -5.663 2.141 1.00 98.12 110 ILE A C 1
ATOM 903 O O . ILE A 1 110 ? -3.432 -4.632 1.679 1.00 98.12 110 ILE A O 1
ATOM 907 N N . ARG A 1 111 ? -3.234 -6.860 1.618 1.00 98.12 111 ARG A N 1
ATOM 908 C CA . ARG A 1 111 ? -4.014 -7.044 0.388 1.00 98.12 111 ARG A CA 1
ATOM 909 C C . ARG A 1 111 ? -5.371 -6.349 0.403 1.00 98.12 111 ARG A C 1
ATOM 911 O O . ARG A 1 111 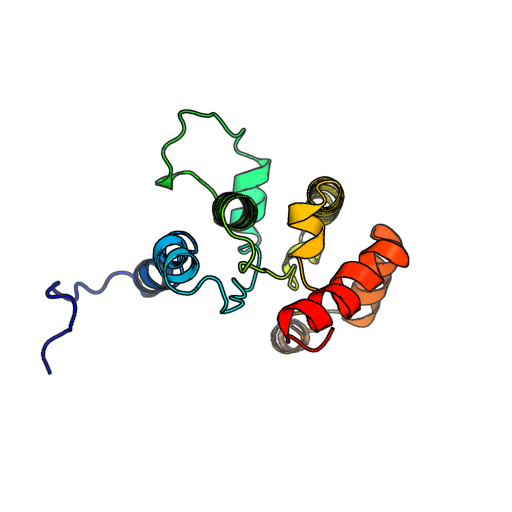? -5.807 -5.870 -0.636 1.00 98.12 111 ARG A O 1
ATOM 918 N N . GLU A 1 112 ? -6.053 -6.294 1.541 1.00 98.12 112 GLU A N 1
ATOM 919 C CA . GLU A 1 112 ? -7.356 -5.631 1.671 1.00 98.12 112 GLU A CA 1
ATOM 920 C C . GLU A 1 112 ? -7.273 -4.103 1.837 1.00 98.12 112 GLU A C 1
ATOM 922 O O . GLU A 1 112 ? -8.314 -3.449 1.911 1.00 98.12 112 GLU A O 1
ATOM 927 N N . ARG A 1 113 ? -6.064 -3.534 1.926 1.00 98.19 113 ARG A N 1
ATOM 928 C CA . ARG A 1 113 ? -5.803 -2.096 2.123 1.00 98.19 113 ARG A CA 1
ATOM 929 C C . ARG A 1 113 ? -5.027 -1.434 0.984 1.00 98.19 113 ARG A C 1
ATOM 931 O O . ARG A 1 113 ? -4.865 -0.217 0.986 1.00 98.19 113 ARG A O 1
ATOM 938 N N . VAL A 1 114 ? -4.607 -2.207 -0.014 1.00 97.62 114 VAL A N 1
ATOM 939 C CA . VAL A 1 114 ? -3.951 -1.693 -1.223 1.00 97.62 114 VAL A CA 1
ATOM 940 C C . VAL A 1 114 ? -4.977 -1.401 -2.316 1.00 97.62 114 VAL A C 1
ATOM 942 O O . VAL A 1 114 ? -5.806 -2.248 -2.650 1.00 97.62 114 VAL A O 1
ATOM 945 N N . LEU A 1 115 ? -4.914 -0.208 -2.891 1.00 96.81 115 LEU A N 1
ATOM 946 C CA . LEU A 1 115 ? -5.761 0.264 -3.979 1.00 96.81 115 LEU A CA 1
ATOM 947 C C . LEU A 1 115 ? -4.974 0.317 -5.294 1.00 96.81 115 LEU A C 1
ATOM 949 O O . LEU A 1 115 ? -3.750 0.453 -5.317 1.00 96.81 115 LEU A O 1
ATOM 953 N N . PHE A 1 116 ? -5.692 0.228 -6.410 1.00 93.12 116 PHE A N 1
ATOM 954 C CA . PHE A 1 116 ? -5.141 0.583 -7.712 1.00 93.12 116 PHE A CA 1
ATOM 955 C C . PHE A 1 116 ? -5.152 2.110 -7.887 1.00 93.12 116 PHE A C 1
ATOM 957 O O . PHE A 1 116 ? -6.211 2.728 -7.799 1.00 93.12 116 PHE A O 1
ATOM 964 N N . GLY A 1 117 ? -3.994 2.692 -8.196 1.00 88.75 117 GLY A N 1
ATOM 965 C CA . GLY A 1 117 ? -3.840 4.077 -8.643 1.00 88.75 117 GLY A CA 1
ATOM 966 C C . GLY A 1 117 ? -2.862 4.106 -9.815 1.00 88.75 117 GLY A C 1
ATOM 967 O O . GLY A 1 117 ? -1.854 3.413 -9.765 1.00 88.75 117 GLY A O 1
ATOM 968 N N . SER A 1 118 ? -3.172 4.831 -10.893 1.00 79.94 118 SER A N 1
ATOM 969 C CA . SER A 1 118 ? -2.319 4.860 -12.098 1.00 79.94 118 SER A CA 1
ATOM 970 C C . SER A 1 118 ? -1.420 6.091 -12.203 1.00 79.94 118 SER A C 1
ATOM 972 O O . SER A 1 118 ? -0.547 6.131 -13.060 1.00 79.94 118 SER A O 1
ATOM 974 N N . ASP A 1 119 ? -1.645 7.116 -11.376 1.00 83.12 119 ASP A N 1
ATOM 975 C CA . ASP A 1 119 ? -1.108 8.467 -11.587 1.00 83.12 119 ASP A CA 1
ATOM 976 C C . ASP A 1 119 ? -1.349 9.000 -13.008 1.00 83.12 119 ASP A C 1
ATOM 978 O O . ASP A 1 119 ? -0.486 9.672 -13.574 1.00 83.12 119 ASP A O 1
ATOM 982 N N . TYR A 1 120 ? -2.523 8.725 -13.592 1.00 77.88 120 TYR A N 1
ATOM 983 C CA . TYR A 1 120 ? -2.834 9.009 -15.002 1.00 77.88 120 TYR A CA 1
ATOM 984 C C . TYR A 1 120 ? -2.336 10.380 -15.495 1.00 77.88 120 TYR A C 1
ATOM 986 O O . TYR A 1 120 ? -1.676 10.488 -16.526 1.00 77.88 120 TYR A O 1
ATOM 994 N N . TYR A 1 121 ? -2.595 11.445 -14.731 1.00 73.69 121 TYR A N 1
ATOM 995 C CA . TYR A 1 121 ? -2.173 12.796 -15.107 1.00 73.69 121 TYR A CA 1
ATOM 996 C C . TYR A 1 121 ? -0.641 12.974 -15.135 1.00 73.69 121 TYR A C 1
ATOM 998 O O . TYR A 1 121 ? -0.120 13.724 -15.959 1.00 73.69 121 TYR A O 1
ATOM 1006 N N . MET A 1 122 ? 0.113 12.292 -14.266 1.00 75.62 122 MET A N 1
ATOM 1007 C CA . MET A 1 122 ? 1.581 12.279 -14.345 1.00 75.62 122 MET A CA 1
ATOM 1008 C C . MET A 1 122 ? 2.069 11.421 -15.511 1.00 75.62 122 MET A C 1
ATOM 1010 O O . MET A 1 122 ? 3.014 11.806 -16.199 1.00 75.62 122 MET A O 1
ATOM 1014 N N . MET A 1 123 ? 1.400 10.302 -15.773 1.00 69.88 123 MET A N 1
ATOM 1015 C CA . MET A 1 123 ? 1.719 9.398 -16.875 1.00 69.88 123 MET A CA 1
ATOM 1016 C C . MET A 1 123 ? 1.527 10.045 -18.250 1.00 69.88 123 MET A C 1
ATOM 1018 O O . MET A 1 123 ? 2.417 9.943 -19.099 1.00 69.88 123 MET A O 1
ATOM 1022 N N . GLU A 1 124 ? 0.457 10.821 -18.449 1.00 69.56 124 GLU A N 1
ATOM 1023 C CA . GLU A 1 124 ? 0.275 11.606 -19.678 1.00 69.56 124 GLU A CA 1
ATOM 1024 C C . GLU A 1 124 ? 1.437 12.578 -19.925 1.00 69.56 124 GLU A C 1
ATOM 1026 O O . GLU A 1 124 ? 1.919 12.710 -21.053 1.00 69.56 124 GLU A O 1
ATOM 1031 N N . ARG A 1 125 ? 1.945 13.228 -18.869 1.00 63.41 125 ARG A N 1
ATOM 1032 C CA . ARG A 1 125 ? 3.074 14.169 -18.978 1.00 63.41 125 ARG A CA 1
ATOM 1033 C C . ARG A 1 125 ? 4.379 13.481 -19.364 1.00 63.41 125 ARG A C 1
ATOM 1035 O O . ARG A 1 125 ? 5.210 14.095 -20.030 1.00 63.41 125 ARG A O 1
ATOM 1042 N N . ILE A 1 126 ? 4.552 12.225 -18.962 1.00 63.75 126 ILE A N 1
ATOM 1043 C CA . ILE A 1 126 ? 5.744 11.414 -19.243 1.00 63.75 126 ILE A CA 1
ATOM 1044 C C . ILE A 1 126 ? 5.581 10.637 -20.569 1.00 63.75 126 ILE A C 1
ATOM 1046 O O . ILE A 1 126 ? 6.520 9.990 -21.028 1.00 63.75 126 ILE A O 1
ATOM 1050 N N . LYS A 1 127 ? 4.423 10.756 -21.247 1.00 64.75 127 LYS A N 1
ATOM 1051 C CA . LYS A 1 127 ? 4.058 9.994 -22.458 1.00 64.75 127 LYS A CA 1
ATOM 1052 C C . LYS A 1 127 ? 4.251 8.485 -22.269 1.00 64.75 127 LYS A C 1
ATOM 1054 O O . LYS A 1 127 ? 4.665 7.783 -23.194 1.00 64.75 127 LYS A O 1
ATOM 1059 N N . SER A 1 128 ? 3.989 7.988 -21.062 1.00 64.62 128 SER A N 1
ATOM 1060 C CA . SER A 1 128 ? 4.058 6.559 -20.785 1.00 64.62 128 SER A CA 1
ATOM 1061 C C . SER A 1 128 ? 2.873 5.834 -21.433 1.00 64.62 128 SER A C 1
ATOM 1063 O O . SER A 1 128 ? 1.808 6.403 -21.690 1.00 64.62 128 SER A O 1
ATOM 1065 N N . GLN A 1 129 ? 3.062 4.553 -21.748 1.00 73.50 129 GLN A N 1
ATOM 1066 C CA . GLN A 1 129 ? 2.026 3.737 -22.374 1.00 73.50 129 GLN A CA 1
ATOM 1067 C C . GLN A 1 129 ? 1.097 3.144 -21.304 1.00 73.50 129 GLN A C 1
ATOM 1069 O O . GLN A 1 129 ? 1.230 1.980 -20.936 1.00 73.50 129 GLN A O 1
ATOM 1074 N N . GLU A 1 130 ? 0.115 3.922 -20.839 1.00 77.44 130 GLU A N 1
ATOM 1075 C CA . GLU A 1 130 ? -0.963 3.496 -19.915 1.00 77.44 130 GLU A CA 1
ATOM 1076 C C . GLU A 1 130 ? -1.588 2.140 -20.288 1.00 77.44 130 GLU A C 1
ATOM 1078 O O . GLU A 1 130 ? -1.881 1.289 -19.449 1.00 77.44 130 GLU A O 1
ATOM 1083 N N . ARG A 1 131 ? -1.759 1.889 -21.589 1.00 81.62 131 ARG A N 1
ATOM 1084 C CA . ARG A 1 131 ? -2.292 0.613 -22.073 1.00 81.62 131 ARG A CA 1
ATOM 1085 C C . ARG A 1 131 ? -1.356 -0.557 -21.770 1.00 81.62 131 ARG A C 1
ATOM 1087 O O . ARG A 1 131 ? -1.816 -1.604 -21.322 1.00 81.62 131 ARG A O 1
ATOM 1094 N N . GLU A 1 132 ? -0.064 -0.393 -22.033 1.00 82.06 132 GLU A N 1
ATOM 1095 C CA . GLU A 1 132 ? 0.949 -1.408 -21.733 1.00 82.06 132 GLU A CA 1
ATOM 1096 C C . GLU A 1 132 ? 1.034 -1.643 -20.220 1.00 82.06 132 GLU A C 1
ATOM 1098 O O . GLU A 1 132 ? 1.061 -2.784 -19.759 1.00 82.06 132 GLU A O 1
ATOM 1103 N N . MET A 1 133 ? 0.973 -0.552 -19.458 1.00 79.81 133 MET A N 1
ATOM 1104 C CA . MET A 1 133 ? 0.944 -0.521 -18.003 1.00 79.81 133 MET A CA 1
ATOM 1105 C C . MET A 1 133 ? -0.205 -1.376 -17.436 1.00 79.81 133 MET A C 1
ATOM 1107 O O . MET A 1 133 ? 0.009 -2.321 -16.669 1.00 79.81 133 MET A O 1
ATOM 1111 N N . ALA A 1 134 ? -1.429 -1.112 -17.894 1.00 82.38 134 ALA A N 1
ATOM 1112 C CA . ALA A 1 134 ? -2.617 -1.850 -17.486 1.00 82.38 134 ALA A CA 1
ATOM 1113 C C . ALA A 1 134 ? -2.546 -3.342 -17.859 1.00 82.38 134 ALA A C 1
ATOM 1115 O O . ALA A 1 134 ? -2.988 -4.189 -17.079 1.00 82.38 134 ALA A O 1
ATOM 1116 N N . ILE A 1 135 ? -1.985 -3.680 -19.028 1.00 86.69 135 ILE A N 1
ATOM 1117 C CA . ILE A 1 135 ? -1.795 -5.074 -19.461 1.00 86.69 135 ILE A CA 1
ATOM 1118 C C . ILE A 1 135 ? -0.802 -5.790 -18.539 1.00 86.69 135 ILE A C 1
ATOM 1120 O O . ILE A 1 135 ? -1.106 -6.881 -18.056 1.00 86.69 135 ILE A O 1
ATOM 1124 N N . LYS A 1 136 ? 0.351 -5.173 -18.248 1.00 85.81 136 LYS A N 1
ATOM 1125 C CA . LYS A 1 136 ? 1.393 -5.756 -17.389 1.00 85.81 136 LYS A CA 1
ATOM 1126 C C . LYS A 1 136 ? 0.884 -6.035 -15.974 1.00 85.81 136 LYS A C 1
ATOM 1128 O O . LYS A 1 136 ? 1.028 -7.164 -15.506 1.00 85.81 136 LYS A O 1
ATOM 1133 N N . ILE A 1 137 ? 0.226 -5.066 -15.327 1.00 88.25 137 ILE A N 1
ATOM 1134 C CA . ILE A 1 137 ? -0.355 -5.266 -13.986 1.00 88.25 137 ILE A CA 1
ATOM 1135 C C . ILE A 1 137 ? -1.362 -6.417 -13.993 1.00 88.25 137 ILE A C 1
ATOM 1137 O O . ILE A 1 137 ? -1.283 -7.313 -13.154 1.00 88.25 137 ILE A O 1
ATOM 1141 N N . ARG A 1 138 ? -2.298 -6.428 -14.951 1.00 89.94 138 ARG A N 1
ATOM 1142 C CA . ARG A 1 138 ? -3.327 -7.476 -15.020 1.00 89.94 138 ARG A CA 1
ATOM 1143 C C . ARG A 1 138 ? -2.718 -8.851 -15.271 1.00 89.94 138 ARG A C 1
ATOM 1145 O O . ARG A 1 138 ? -3.191 -9.826 -14.695 1.00 89.94 138 ARG A O 1
ATOM 1152 N N . SER A 1 139 ? -1.673 -8.927 -16.096 1.00 91.75 139 SER A N 1
ATOM 1153 C CA . SER A 1 139 ? -0.967 -10.176 -16.382 1.00 91.75 139 SER A CA 1
ATOM 1154 C C . SER A 1 139 ? -0.216 -10.718 -15.168 1.00 91.75 139 SER A C 1
ATOM 1156 O O . SER A 1 139 ? -0.191 -11.929 -14.985 1.00 91.75 139 SER A O 1
ATOM 1158 N N . ARG A 1 140 ? 0.411 -9.853 -14.360 1.00 92.31 140 ARG A N 1
ATOM 1159 C CA . ARG A 1 140 ? 1.218 -10.272 -13.201 1.00 92.31 140 ARG A CA 1
ATOM 1160 C C . ARG A 1 140 ? 0.363 -10.584 -11.976 1.00 92.31 140 ARG A C 1
ATOM 1162 O O . ARG A 1 140 ? 0.595 -11.594 -11.327 1.00 92.31 140 ARG A O 1
ATOM 1169 N N . LEU A 1 141 ? -0.647 -9.761 -11.689 1.00 92.69 141 LEU A N 1
ATOM 1170 C CA . LEU A 1 141 ? -1.560 -9.977 -10.559 1.00 92.69 141 LEU A CA 1
ATOM 1171 C C . LEU A 1 141 ? -2.595 -11.081 -10.829 1.00 92.69 141 LEU A C 1
ATOM 1173 O O . LEU A 1 141 ? -3.104 -11.710 -9.902 1.00 92.69 141 LEU A O 1
ATOM 1177 N N . GLY A 1 142 ? -2.965 -11.286 -12.094 1.00 94.69 142 GLY A N 1
ATOM 1178 C CA . GLY A 1 142 ? -4.124 -12.094 -12.454 1.00 94.69 142 GLY A CA 1
ATOM 1179 C C . GLY A 1 142 ? -5.455 -11.409 -12.115 1.00 94.69 142 GLY A C 1
ATOM 1180 O O . GLY A 1 142 ? -5.524 -10.345 -11.494 1.00 94.69 142 GLY A O 1
ATOM 1181 N N . SER A 1 143 ? -6.558 -12.022 -12.547 1.00 93.44 143 SER A N 1
ATOM 1182 C CA . SER A 1 143 ? -7.898 -11.421 -12.468 1.00 93.44 143 SER A CA 1
ATOM 1183 C C . SER A 1 143 ? -8.385 -11.198 -11.034 1.00 93.44 143 SER A C 1
ATOM 1185 O O . SER A 1 143 ? -9.001 -10.169 -10.754 1.00 93.44 143 SER A O 1
ATOM 1187 N N . ALA A 1 144 ? -8.099 -12.133 -10.125 1.00 96.06 144 ALA A N 1
ATOM 1188 C CA . ALA A 1 144 ? -8.579 -12.086 -8.748 1.00 96.06 144 ALA A CA 1
ATOM 1189 C C . ALA A 1 144 ? -7.929 -10.950 -7.944 1.00 96.06 144 ALA A C 1
ATOM 1191 O O . ALA A 1 144 ? -8.642 -10.103 -7.405 1.00 96.06 144 ALA A O 1
ATOM 1192 N N . LEU A 1 145 ? -6.591 -10.886 -7.904 1.00 96.75 145 LEU A N 1
ATOM 1193 C CA . LEU A 1 145 ? -5.879 -9.821 -7.189 1.00 96.75 145 LEU A CA 1
ATOM 1194 C C . LEU A 1 145 ? -6.117 -8.459 -7.837 1.00 96.75 145 LEU A C 1
ATOM 1196 O O . LEU A 1 145 ? -6.338 -7.483 -7.124 1.00 96.75 145 LEU A O 1
ATOM 1200 N N . PHE A 1 146 ? -6.161 -8.388 -9.171 1.00 95.62 146 PHE A N 1
ATOM 1201 C CA . PHE A 1 146 ? -6.484 -7.134 -9.842 1.00 95.62 146 PHE A CA 1
ATOM 1202 C C . PHE A 1 146 ? -7.881 -6.628 -9.453 1.00 95.62 146 PHE A C 1
ATOM 1204 O O . PHE A 1 146 ? -8.032 -5.471 -9.069 1.00 95.62 146 PHE A O 1
ATOM 1211 N N . LYS A 1 147 ? -8.905 -7.494 -9.479 1.00 96.62 147 LYS A N 1
ATOM 1212 C CA . LYS A 1 147 ? -10.262 -7.135 -9.034 1.00 96.62 147 LYS A CA 1
ATOM 1213 C C . LYS A 1 147 ? -10.299 -6.744 -7.553 1.00 96.62 147 LYS A C 1
ATOM 1215 O O . LYS A 1 147 ? -11.065 -5.856 -7.171 1.00 96.62 147 LYS A O 1
ATOM 1220 N N . GLN A 1 148 ? -9.482 -7.380 -6.714 1.00 97.69 148 GLN A N 1
ATOM 1221 C CA . GLN A 1 148 ? -9.371 -7.020 -5.303 1.00 97.69 148 GLN A CA 1
ATOM 1222 C C . GLN A 1 148 ? -8.955 -5.551 -5.150 1.00 97.69 148 GLN A C 1
ATOM 1224 O O . GLN A 1 148 ? -9.689 -4.782 -4.537 1.00 97.69 148 GLN A O 1
ATOM 1229 N N . ILE A 1 149 ? -7.833 -5.148 -5.751 1.00 96.12 149 ILE A N 1
ATOM 1230 C CA . ILE A 1 149 ? -7.277 -3.800 -5.560 1.00 96.12 149 ILE A CA 1
ATOM 1231 C C . ILE A 1 149 ? -7.985 -2.717 -6.391 1.00 96.12 149 ILE A C 1
ATOM 1233 O O . ILE A 1 149 ? -8.006 -1.559 -5.986 1.00 96.12 149 ILE A O 1
ATOM 1237 N N . ALA A 1 150 ? -8.579 -3.073 -7.537 1.00 95.19 150 ALA A N 1
ATOM 1238 C CA . ALA A 1 150 ? -9.188 -2.116 -8.465 1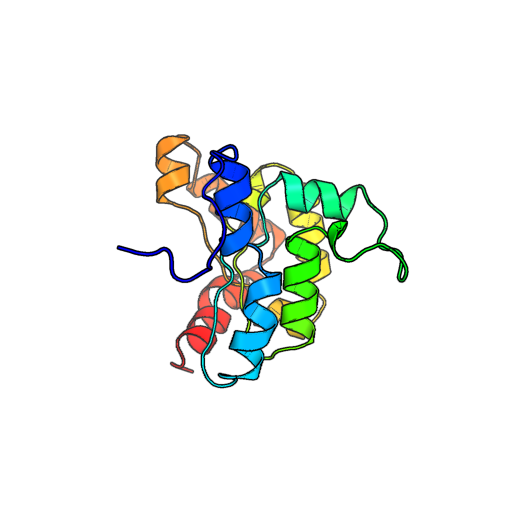.00 95.19 150 ALA A CA 1
ATOM 1239 C C . ALA A 1 150 ? -10.709 -1.961 -8.305 1.00 95.19 150 ALA A C 1
ATOM 1241 O O . ALA A 1 150 ? -11.279 -1.003 -8.817 1.00 95.19 150 ALA A O 1
ATOM 1242 N N . GLU A 1 151 ? -11.382 -2.887 -7.617 1.00 96.44 151 GLU A N 1
ATOM 1243 C CA . GLU A 1 151 ? -12.841 -2.842 -7.447 1.00 96.44 151 GLU A CA 1
ATOM 1244 C C . GLU A 1 151 ? -13.269 -3.097 -5.999 1.00 96.44 151 GLU A C 1
ATOM 1246 O O . GLU A 1 151 ? -14.023 -2.314 -5.424 1.00 96.44 151 GLU A O 1
ATOM 1251 N N . THR A 1 152 ? -12.783 -4.179 -5.388 1.00 98.19 152 THR A N 1
ATOM 1252 C CA . THR A 1 152 ? -13.267 -4.619 -4.068 1.00 98.19 152 THR A CA 1
ATOM 1253 C C . THR A 1 152 ? -12.805 -3.684 -2.952 1.00 98.19 152 THR A C 1
ATOM 1255 O O . THR A 1 152 ? -13.620 -3.224 -2.154 1.00 98.19 152 THR A O 1
ATOM 1258 N N . ASN A 1 153 ? -11.510 -3.373 -2.903 1.00 98.19 153 ASN A N 1
ATOM 1259 C CA . ASN A 1 153 ? -10.947 -2.474 -1.900 1.00 98.19 153 ASN A CA 1
ATOM 1260 C C . ASN A 1 153 ? -11.450 -1.032 -2.070 1.00 98.19 153 ASN A C 1
ATOM 1262 O O . ASN A 1 153 ? -11.841 -0.454 -1.059 1.00 98.19 153 ASN A O 1
ATOM 1266 N N . PRO A 1 154 ? -11.552 -0.460 -3.291 1.00 97.62 154 PRO A N 1
ATOM 1267 C CA . PRO A 1 154 ? -12.163 0.855 -3.482 1.00 97.62 154 PRO A CA 1
ATOM 1268 C C . PRO A 1 154 ? -13.597 0.959 -2.954 1.00 97.62 154 PRO A C 1
ATOM 1270 O O . PRO A 1 154 ? -13.935 1.949 -2.311 1.00 97.62 154 PRO A O 1
ATOM 1273 N N . LYS A 1 155 ? -14.438 -0.067 -3.154 1.00 97.75 155 LYS A N 1
ATOM 1274 C CA . LYS A 1 155 ? -15.806 -0.082 -2.603 1.00 97.75 155 LYS A CA 1
ATOM 1275 C C . LYS A 1 155 ? -15.812 -0.022 -1.072 1.00 97.75 155 LYS A C 1
ATOM 1277 O O . LYS A 1 155 ? -16.556 0.772 -0.500 1.00 97.75 155 LYS A O 1
ATOM 1282 N N . LYS A 1 156 ? -14.936 -0.794 -0.421 1.00 96.81 156 LYS A N 1
ATOM 1283 C CA . LYS A 1 156 ? -14.759 -0.758 1.040 1.00 96.81 156 LYS A CA 1
ATOM 1284 C C . LYS A 1 156 ? -14.216 0.587 1.523 1.00 96.81 156 LYS A C 1
ATOM 1286 O O . LYS A 1 156 ? -14.727 1.138 2.491 1.00 96.81 156 LYS A O 1
ATOM 1291 N N . TYR A 1 157 ? -13.217 1.130 0.828 1.00 97.69 157 TYR A N 1
ATOM 1292 C CA . TYR A 1 157 ? -12.615 2.427 1.136 1.00 97.69 157 TYR A CA 1
ATOM 1293 C C . TYR A 1 157 ? -13.654 3.558 1.102 1.00 97.69 157 TYR A C 1
ATOM 1295 O O . TYR A 1 157 ? -13.699 4.383 2.013 1.00 97.69 157 TYR A O 1
ATOM 1303 N N . LEU A 1 158 ? -14.536 3.551 0.099 1.00 96.56 158 LEU A N 1
ATOM 1304 C CA . LEU A 1 158 ? -15.611 4.534 -0.064 1.00 96.56 158 LEU A CA 1
ATOM 1305 C C . LEU A 1 158 ? -16.842 4.271 0.826 1.00 96.56 158 LEU A C 1
ATOM 1307 O O . LEU A 1 158 ? -17.766 5.080 0.820 1.00 96.56 158 LEU A O 1
ATOM 1311 N N . GLY A 1 159 ? -16.881 3.161 1.571 1.00 94.25 159 GLY A N 1
ATOM 1312 C CA . GLY A 1 159 ? -18.008 2.812 2.442 1.00 94.25 159 GLY A CA 1
ATOM 1313 C C . GLY A 1 159 ? -19.286 2.411 1.696 1.00 94.25 159 GLY A C 1
ATOM 1314 O O . GLY A 1 159 ? -20.381 2.617 2.209 1.00 94.25 159 GLY A O 1
ATOM 1315 N N . ILE A 1 160 ? -19.162 1.864 0.481 1.00 93.44 160 ILE A N 1
ATOM 1316 C CA . ILE A 1 160 ? -20.297 1.494 -0.389 1.00 93.44 160 ILE A CA 1
ATOM 1317 C C . ILE A 1 160 ? -20.488 -0.027 -0.538 1.00 93.44 160 ILE A C 1
ATOM 1319 O O . ILE A 1 160 ? -21.168 -0.478 -1.462 1.00 93.44 160 ILE A O 1
ATOM 1323 N N . SER A 1 161 ? -19.872 -0.824 0.340 1.00 83.69 161 SER A N 1
ATOM 1324 C CA . SER A 1 161 ? -19.997 -2.290 0.411 1.00 83.69 161 SER A CA 1
ATOM 1325 C C . SER A 1 161 ? -20.168 -2.778 1.834 1.00 83.69 161 SER A C 1
ATOM 1327 O O . SER A 1 161 ? -19.446 -2.212 2.685 1.00 83.69 161 SER A O 1
#

Radius of gyration: 17.03 Å; chains: 1; bounding box: 39×49×39 Å

Foldseek 3Di:
DDDPPPDDPDCDPPVVVVCVVLQLLVCLVVCVVCLVAADESEALDALVLLCLPVVDDDDPPDDPVSHRSNRVLLVSLVVGQRYAHEPECRCVVDVVSLVVVLVQCVPVSNLLRYAYHHVVVVCVVVVHDVVVVVVVSCVSCPDPSCCNRHPVSVCVNVVND

InterPro domains:
  IPR006680 Amidohydrolase-related [PF04909] (21-159)
  IPR032466 Metal-dependent hydrolase [SSF51556] (27-160)